Protein AF-A0A0C5WCB5-F1 (afdb_monomer_lite)

Secondary structure (DSSP, 8-state):
-------PPP--------HHHHHHHHHHHHHTT--HHHHHHHHHHHTTTTGGGTTS--HHHHHHHHHHHHHHHHHHHHHHHHHHHHHHHHHHHHHHHHHHHHHHHHHHHHHHHHHHHHHHHHHHHHHHHHHHHHHHHHHHHHHHHHHHHHHHHHHHHHHHHHHHHTT-

Structure (mmCIF, N/CA/C/O backbone):
data_AF-A0A0C5WCB5-F1
#
_entry.id   AF-A0A0C5WCB5-F1
#
loop_
_atom_site.group_PDB
_atom_site.id
_atom_site.type_symbol
_atom_site.label_atom_id
_atom_site.label_alt_id
_atom_site.label_comp_id
_atom_site.label_asym_id
_atom_site.label_entity_id
_atom_site.label_seq_id
_atom_site.pdbx_PDB_ins_code
_atom_site.Cartn_x
_atom_site.Cartn_y
_atom_site.Cartn_z
_atom_site.occupancy
_atom_site.B_iso_or_equiv
_atom_site.auth_seq_id
_atom_site.auth_comp_id
_atom_site.auth_asym_id
_atom_site.auth_atom_id
_atom_site.pdbx_PDB_model_num
ATOM 1 N N . MET A 1 1 ? 14.431 -27.375 -67.366 1.00 37.59 1 MET A N 1
ATOM 2 C CA . MET A 1 1 ? 15.109 -26.587 -66.319 1.00 37.59 1 MET A CA 1
ATOM 3 C C . MET A 1 1 ? 15.611 -25.325 -66.985 1.00 37.59 1 MET A C 1
ATOM 5 O O . MET A 1 1 ? 16.647 -25.361 -67.633 1.00 37.59 1 MET A O 1
ATOM 9 N N . GLU A 1 2 ? 14.807 -24.267 -66.950 1.00 39.62 2 GLU A N 1
ATOM 10 C CA . GLU A 1 2 ? 15.206 -22.964 -67.477 1.00 39.62 2 GLU A CA 1
ATOM 11 C C . GLU A 1 2 ? 16.216 -22.356 -66.504 1.00 39.62 2 GLU A C 1
ATOM 13 O O . GLU A 1 2 ? 15.912 -22.105 -65.342 1.00 39.62 2 GLU A O 1
ATOM 18 N N . THR A 1 3 ? 17.455 -22.197 -66.958 1.00 46.88 3 THR A N 1
ATOM 19 C CA . THR A 1 3 ? 18.462 -21.399 -66.265 1.00 46.88 3 THR A CA 1
ATOM 20 C C . THR A 1 3 ? 18.035 -19.940 -66.351 1.00 46.88 3 THR A C 1
ATOM 22 O O . THR A 1 3 ? 18.209 -19.310 -67.396 1.00 46.88 3 THR A O 1
ATOM 25 N N . GLU A 1 4 ? 17.466 -19.403 -65.273 1.00 47.81 4 GLU A N 1
ATOM 26 C CA . GLU A 1 4 ? 17.312 -17.960 -65.108 1.00 47.81 4 GLU A CA 1
ATOM 27 C C . GLU A 1 4 ? 18.704 -17.320 -65.167 1.00 47.81 4 GLU A C 1
ATOM 29 O O . GLU A 1 4 ? 19.491 -17.378 -64.223 1.00 47.81 4 GLU A O 1
ATOM 34 N N . VAL A 1 5 ? 19.041 -16.735 -66.316 1.00 52.59 5 VAL A N 1
ATOM 35 C CA . VAL A 1 5 ? 20.243 -15.917 -66.469 1.00 52.59 5 VAL A CA 1
ATOM 36 C C . VAL A 1 5 ? 19.987 -14.619 -65.715 1.00 52.59 5 VAL A C 1
ATOM 38 O O . VAL A 1 5 ? 19.387 -13.680 -66.245 1.00 52.59 5 VAL A O 1
ATOM 41 N N . THR A 1 6 ? 20.415 -14.564 -64.457 1.00 56.41 6 THR A N 1
ATOM 42 C CA . THR A 1 6 ? 20.410 -13.341 -63.656 1.00 56.41 6 THR A CA 1
ATOM 43 C C . THR A 1 6 ? 21.235 -12.292 -64.403 1.00 56.41 6 THR A C 1
ATOM 45 O O . THR A 1 6 ? 22.455 -12.395 -64.517 1.00 56.41 6 THR A O 1
ATOM 48 N N . LYS A 1 7 ? 20.573 -11.289 -64.993 1.00 57.09 7 LYS A N 1
ATOM 49 C CA . LYS A 1 7 ? 21.250 -10.189 -65.692 1.00 57.09 7 LYS A CA 1
ATOM 50 C C . LYS A 1 7 ? 22.002 -9.337 -64.672 1.00 57.09 7 LYS A C 1
ATOM 52 O O . LYS A 1 7 ? 21.428 -8.423 -64.081 1.00 57.09 7 LYS A O 1
ATOM 57 N N . PHE A 1 8 ? 23.290 -9.610 -64.495 1.00 60.28 8 PHE A N 1
ATOM 58 C CA . PHE A 1 8 ? 24.183 -8.727 -63.756 1.00 60.28 8 PHE A CA 1
ATOM 59 C C . PHE A 1 8 ? 24.304 -7.402 -64.515 1.00 60.28 8 PHE A C 1
ATOM 61 O O . PHE A 1 8 ? 24.751 -7.358 -65.662 1.00 60.28 8 PHE A O 1
ATOM 68 N N . ARG A 1 9 ? 23.854 -6.309 -63.893 1.00 64.12 9 ARG A N 1
ATOM 69 C CA . ARG A 1 9 ? 24.136 -4.955 -64.372 1.00 64.12 9 ARG A CA 1
ATOM 70 C C . ARG A 1 9 ? 25.407 -4.481 -63.688 1.00 64.12 9 ARG A C 1
ATOM 72 O O . ARG A 1 9 ? 25.497 -4.529 -62.465 1.00 64.12 9 ARG A O 1
ATOM 79 N N . ASN A 1 10 ? 26.364 -4.007 -64.474 1.00 70.62 10 ASN A N 1
ATOM 80 C CA . ASN A 1 10 ? 27.570 -3.399 -63.930 1.00 70.62 10 ASN A CA 1
ATOM 81 C C . ASN A 1 10 ? 27.189 -2.104 -63.197 1.00 70.62 10 ASN A C 1
ATOM 83 O O . ASN A 1 10 ? 26.578 -1.213 -63.790 1.00 70.62 10 ASN A O 1
ATOM 87 N N . LEU A 1 11 ? 27.541 -2.014 -61.914 1.00 69.44 11 LEU A N 1
ATOM 88 C CA . LEU A 1 11 ? 27.388 -0.821 -61.085 1.00 69.44 11 LEU A CA 1
ATOM 89 C C . LEU A 1 11 ? 28.783 -0.286 -60.751 1.00 69.44 11 LEU A C 1
ATOM 91 O O . LEU A 1 11 ? 29.583 -0.986 -60.133 1.00 69.44 11 LEU A O 1
ATOM 95 N N . THR A 1 12 ? 29.069 0.957 -61.131 1.00 73.56 12 THR A N 1
ATOM 96 C CA . THR A 1 12 ? 30.330 1.622 -60.779 1.00 73.56 12 THR A CA 1
ATOM 97 C C . THR A 1 12 ? 30.109 2.511 -59.561 1.00 73.56 12 THR A C 1
ATOM 99 O O . THR A 1 12 ? 29.357 3.480 -59.630 1.00 73.56 12 THR A O 1
ATOM 102 N N . LEU A 1 13 ? 30.780 2.197 -58.449 1.00 70.06 13 LEU A N 1
ATOM 103 C CA . LEU A 1 13 ? 30.800 3.018 -57.237 1.00 70.06 13 LEU A CA 1
ATOM 104 C C . LEU A 1 13 ? 32.186 3.649 -57.078 1.00 70.06 13 LEU A C 1
ATOM 106 O O . LEU A 1 13 ? 33.194 2.946 -57.024 1.00 70.06 13 LEU A O 1
ATOM 110 N N . SER A 1 14 ? 32.246 4.978 -57.003 1.00 76.31 14 SER A N 1
ATOM 111 C CA . SER A 1 14 ? 33.490 5.717 -56.769 1.00 76.31 14 SER A CA 1
ATOM 112 C C . SER A 1 14 ? 33.486 6.314 -55.368 1.00 76.31 14 SER A C 1
ATOM 114 O O . SER A 1 14 ? 32.717 7.225 -55.075 1.00 76.31 14 SER A O 1
ATOM 116 N N . LEU A 1 15 ? 34.365 5.801 -54.509 1.00 76.19 15 LEU A N 1
ATOM 117 C CA . LEU A 1 15 ? 34.564 6.282 -53.144 1.00 76.19 15 LEU A CA 1
ATOM 118 C C . LEU A 1 15 ? 35.880 7.063 -53.074 1.00 76.19 15 LEU A C 1
ATOM 120 O O . LEU A 1 15 ? 36.906 6.604 -53.582 1.00 76.19 15 LEU A O 1
ATOM 124 N N . LYS A 1 16 ? 35.860 8.238 -52.438 1.00 82.88 16 LYS A N 1
ATOM 125 C CA . LYS A 1 16 ? 37.081 8.962 -52.067 1.00 82.88 16 LY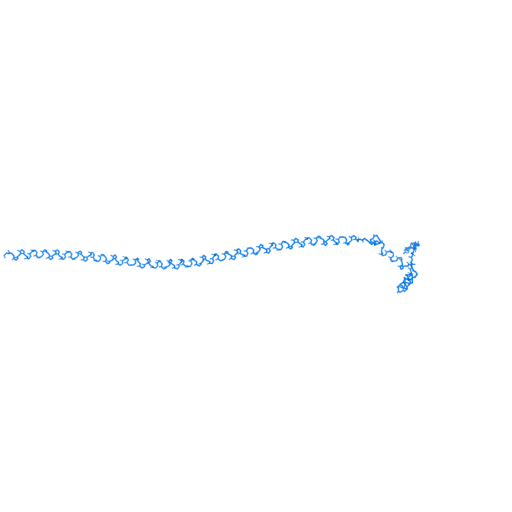S A CA 1
ATOM 126 C C . LYS A 1 16 ? 37.509 8.471 -50.689 1.00 82.88 16 LYS A C 1
ATOM 128 O O . LYS A 1 16 ? 36.759 8.628 -49.735 1.00 82.88 16 LYS A O 1
ATOM 133 N N . VAL A 1 17 ? 38.685 7.863 -50.617 1.00 81.31 17 VAL A N 1
ATOM 134 C CA . VAL A 1 17 ? 39.229 7.246 -49.401 1.00 81.31 17 VAL A CA 1
ATOM 135 C C . VAL A 1 17 ? 40.684 7.659 -49.261 1.00 81.31 17 VAL A C 1
ATOM 137 O O . VAL A 1 17 ? 41.394 7.764 -50.270 1.00 81.31 17 VAL A O 1
ATOM 140 N N . ALA A 1 18 ? 41.130 7.882 -48.029 1.00 88.94 18 ALA A N 1
ATOM 141 C CA . ALA A 1 18 ? 42.536 8.116 -47.751 1.00 88.94 18 ALA A CA 1
ATOM 142 C C . ALA A 1 18 ? 43.369 6.849 -48.059 1.00 88.94 18 ALA A C 1
ATOM 144 O O . ALA A 1 18 ? 42.840 5.729 -48.041 1.00 88.94 18 ALA A O 1
ATOM 145 N N . PRO A 1 19 ? 44.679 6.985 -48.343 1.00 86.31 19 PRO A N 1
ATOM 146 C CA . PRO A 1 19 ? 45.548 5.841 -48.627 1.00 86.31 19 PRO A CA 1
ATOM 147 C C . PRO A 1 19 ? 45.534 4.769 -47.525 1.00 86.31 19 PRO A C 1
ATOM 149 O O . PRO A 1 19 ? 45.475 3.579 -47.836 1.00 86.31 19 PRO A O 1
ATOM 152 N N . ASP A 1 20 ? 45.506 5.181 -46.258 1.00 87.00 20 ASP A N 1
ATOM 153 C CA . ASP A 1 20 ? 45.521 4.269 -45.108 1.00 87.00 20 ASP A CA 1
ATOM 154 C C . ASP A 1 20 ? 44.220 3.467 -44.984 1.00 87.00 20 ASP A C 1
ATOM 156 O O . ASP A 1 20 ? 44.237 2.248 -44.795 1.00 87.00 20 ASP A O 1
ATOM 160 N N . GLU A 1 21 ? 43.079 4.125 -45.188 1.00 84.62 21 GLU A N 1
ATOM 161 C CA . GLU A 1 21 ? 41.757 3.491 -45.189 1.00 84.62 21 GLU A CA 1
ATOM 162 C C . GLU A 1 21 ? 41.653 2.457 -46.314 1.00 84.62 21 GLU A C 1
ATOM 164 O O . GLU A 1 21 ? 41.147 1.351 -46.121 1.00 84.62 21 GLU A O 1
ATOM 169 N N . LYS A 1 22 ? 42.221 2.764 -47.487 1.00 85.50 22 LYS A N 1
ATOM 170 C CA . LYS A 1 22 ? 42.277 1.831 -48.617 1.00 85.50 22 LYS A CA 1
ATOM 171 C C . LYS A 1 22 ? 43.084 0.572 -48.289 1.00 85.50 22 LYS A C 1
ATOM 173 O O . LYS A 1 22 ? 42.704 -0.519 -48.721 1.00 85.50 22 LYS A O 1
ATOM 178 N N . ILE A 1 23 ? 44.176 0.698 -47.532 1.00 88.38 23 ILE A N 1
ATOM 179 C CA . ILE A 1 23 ? 44.974 -0.448 -47.071 1.00 88.38 23 ILE A CA 1
ATOM 180 C C . ILE A 1 23 ? 44.165 -1.288 -46.075 1.00 88.38 23 ILE A C 1
ATOM 182 O O . ILE A 1 23 ? 44.140 -2.514 -46.195 1.00 88.38 23 ILE A O 1
ATOM 186 N N . MET A 1 24 ? 43.461 -0.656 -45.133 1.00 87.94 24 MET A N 1
ATOM 187 C CA . MET A 1 24 ? 42.614 -1.368 -44.168 1.00 87.94 24 MET A CA 1
ATOM 188 C C . MET A 1 24 ? 41.474 -2.138 -44.842 1.00 87.94 24 MET A C 1
ATOM 190 O O . MET A 1 24 ? 41.256 -3.308 -44.529 1.00 87.94 24 MET A O 1
ATOM 194 N N . LEU A 1 25 ? 40.778 -1.515 -45.795 1.00 85.62 25 LEU A N 1
ATOM 195 C CA . LEU A 1 25 ? 39.683 -2.153 -46.530 1.00 85.62 25 LEU A CA 1
ATOM 196 C C . LEU A 1 25 ? 40.164 -3.345 -47.365 1.00 85.62 25 LEU A C 1
ATOM 198 O O . LEU A 1 25 ? 39.484 -4.368 -47.412 1.00 85.62 25 LEU A O 1
ATOM 202 N N . ARG A 1 26 ? 41.357 -3.256 -47.972 1.00 86.19 26 ARG A N 1
ATOM 203 C CA . ARG A 1 26 ? 41.981 -4.393 -48.669 1.00 86.19 26 ARG A CA 1
ATOM 204 C C . ARG A 1 26 ? 42.289 -5.548 -47.723 1.00 86.19 26 ARG A C 1
ATOM 206 O O . ARG A 1 26 ? 41.897 -6.671 -48.012 1.00 86.19 26 ARG A O 1
ATOM 213 N N . ARG A 1 27 ? 42.899 -5.266 -46.568 1.00 90.31 27 ARG A N 1
ATOM 214 C CA . ARG A 1 27 ? 43.179 -6.290 -45.547 1.00 90.31 27 ARG A CA 1
ATOM 215 C C . ARG A 1 27 ? 41.903 -6.952 -45.025 1.00 90.31 27 ARG A C 1
ATOM 217 O O . ARG A 1 27 ? 41.894 -8.150 -44.769 1.00 90.31 27 ARG A O 1
ATOM 224 N N . MET A 1 28 ? 40.818 -6.190 -44.871 1.00 88.31 28 MET A N 1
ATOM 225 C CA . MET A 1 28 ? 39.514 -6.750 -44.505 1.00 88.31 28 MET A CA 1
ATOM 226 C C . MET A 1 28 ? 38.942 -7.645 -45.607 1.00 88.31 28 MET A C 1
ATOM 228 O O . MET A 1 28 ? 38.469 -8.734 -45.301 1.00 88.31 28 MET A O 1
ATOM 232 N N . ALA A 1 29 ? 39.018 -7.227 -46.872 1.00 89.62 29 ALA A N 1
ATOM 233 C CA . ALA A 1 29 ? 38.550 -8.030 -48.001 1.00 89.62 29 ALA A CA 1
ATOM 234 C C . ALA A 1 29 ? 39.315 -9.362 -48.102 1.00 89.62 29 ALA A C 1
ATOM 236 O O . ALA A 1 29 ? 38.700 -10.422 -48.194 1.00 89.62 29 ALA A O 1
ATOM 237 N N . GLU A 1 30 ? 40.643 -9.310 -47.963 1.00 91.06 30 GLU A N 1
ATOM 238 C CA . GLU A 1 30 ? 41.517 -10.489 -47.925 1.00 91.06 30 GLU A CA 1
ATOM 239 C C . GLU A 1 30 ? 41.178 -11.416 -46.749 1.00 91.06 30 GLU A C 1
ATOM 241 O O . GLU A 1 30 ? 41.062 -12.625 -46.934 1.00 91.06 30 GLU A O 1
ATOM 246 N N . LYS A 1 31 ? 40.937 -10.864 -45.550 1.00 93.12 31 LYS A N 1
ATOM 247 C CA . LYS A 1 31 ? 40.558 -11.643 -44.359 1.00 93.12 31 LYS A CA 1
ATOM 248 C C . LYS A 1 31 ? 39.265 -12.441 -44.558 1.00 93.12 31 LYS A C 1
ATOM 250 O O . LYS A 1 31 ? 39.161 -13.556 -44.056 1.00 93.12 31 LYS A O 1
ATOM 255 N N . TYR A 1 32 ? 38.282 -11.864 -45.246 1.00 87.94 32 TYR A N 1
ATOM 256 C CA . TYR A 1 32 ? 36.990 -12.507 -45.504 1.00 87.94 32 TYR A CA 1
ATOM 257 C C . TYR A 1 32 ? 36.933 -13.241 -46.852 1.00 87.94 32 TYR A C 1
ATOM 259 O O . TYR A 1 32 ? 35.880 -13.766 -47.201 1.00 87.94 32 TYR A O 1
ATOM 267 N N . ASN A 1 33 ? 38.052 -13.311 -47.584 1.00 90.44 33 ASN A N 1
ATOM 268 C CA . ASN A 1 33 ? 38.172 -13.961 -48.891 1.00 90.44 33 ASN A CA 1
ATOM 269 C C . ASN A 1 33 ? 37.131 -13.478 -49.924 1.00 90.44 33 ASN A C 1
ATOM 271 O O . ASN A 1 33 ? 36.579 -14.267 -50.689 1.00 90.44 33 ASN A O 1
ATOM 275 N N . VAL A 1 34 ? 36.846 -12.174 -49.920 1.00 88.69 34 VAL A N 1
ATOM 276 C CA . VAL A 1 34 ? 35.925 -11.508 -50.856 1.00 88.69 34 VAL A CA 1
ATOM 277 C C . VAL A 1 34 ? 36.672 -10.458 -51.667 1.00 88.69 34 VAL A C 1
ATOM 279 O O . VAL A 1 34 ? 37.687 -9.917 -51.221 1.00 88.69 34 VAL A O 1
ATOM 282 N N . SER A 1 35 ? 36.172 -10.120 -52.856 1.00 86.88 35 SER A N 1
ATOM 283 C CA . SER A 1 35 ? 36.745 -9.000 -53.603 1.00 86.88 35 SER A CA 1
ATOM 284 C C . SER A 1 35 ? 36.469 -7.677 -52.885 1.00 86.88 35 SER A C 1
ATOM 286 O O . SER A 1 35 ? 35.444 -7.489 -52.224 1.00 86.88 35 SER A O 1
ATOM 288 N N . LEU A 1 36 ? 37.369 -6.706 -53.050 1.00 83.69 36 LEU A N 1
ATOM 289 C CA . LEU A 1 36 ? 37.183 -5.372 -52.476 1.00 83.69 36 LEU A CA 1
ATOM 290 C C . LEU A 1 36 ? 35.865 -4.728 -52.945 1.00 83.69 36 LEU A C 1
ATOM 292 O O . LEU A 1 36 ? 35.193 -4.065 -52.162 1.00 83.69 36 LEU A O 1
ATOM 296 N N . SER A 1 37 ? 35.479 -4.943 -54.204 1.00 81.62 37 SER A N 1
ATOM 297 C CA . SER A 1 37 ? 34.216 -4.460 -54.767 1.00 81.62 37 SER A CA 1
ATOM 298 C C . SER A 1 37 ? 32.992 -5.098 -54.112 1.00 81.62 37 SER A C 1
ATOM 300 O O . SER A 1 37 ? 32.032 -4.386 -53.829 1.00 81.62 37 SER A O 1
ATOM 302 N N . GLU A 1 38 ? 33.026 -6.401 -53.826 1.00 81.56 38 GLU A N 1
ATOM 303 C CA . GLU A 1 38 ? 31.932 -7.098 -53.136 1.00 81.56 38 GLU A CA 1
ATOM 304 C C . GLU A 1 38 ? 31.815 -6.646 -51.684 1.00 81.56 38 GLU A C 1
ATOM 306 O O . GLU A 1 38 ? 30.707 -6.404 -51.208 1.00 81.56 38 GLU A O 1
ATOM 311 N N . LEU A 1 39 ? 32.948 -6.457 -50.999 1.00 84.69 39 LEU A N 1
ATOM 312 C CA . LEU A 1 39 ? 32.966 -5.924 -49.639 1.00 84.69 39 LEU A CA 1
ATOM 313 C C . LEU A 1 39 ? 32.363 -4.513 -49.588 1.00 84.69 39 LEU A C 1
ATOM 315 O O . LEU A 1 39 ? 31.524 -4.227 -48.737 1.00 84.69 39 LEU A O 1
ATOM 319 N N . MET A 1 40 ? 32.762 -3.634 -50.513 1.00 84.62 40 MET A N 1
ATOM 320 C CA . MET A 1 40 ? 32.239 -2.264 -50.582 1.00 84.62 40 MET A CA 1
ATOM 321 C C . MET A 1 40 ? 30.755 -2.237 -50.930 1.00 84.62 40 MET A C 1
ATOM 323 O O . MET A 1 40 ? 29.990 -1.508 -50.303 1.00 84.62 40 MET A O 1
ATOM 327 N N . TYR A 1 41 ? 30.336 -3.054 -51.894 1.00 84.38 41 TYR A N 1
ATOM 328 C CA . TYR A 1 41 ? 28.932 -3.185 -52.255 1.00 84.38 41 TYR A CA 1
ATOM 329 C C . TYR A 1 41 ? 28.093 -3.684 -51.073 1.00 84.38 41 TYR A C 1
ATOM 331 O O . TYR A 1 41 ? 27.047 -3.110 -50.786 1.00 84.38 41 TYR A O 1
ATOM 339 N N . ASN A 1 42 ? 28.569 -4.696 -50.342 1.00 84.38 42 ASN A N 1
ATOM 340 C CA . ASN A 1 42 ? 27.876 -5.233 -49.174 1.00 84.38 42 ASN A CA 1
ATOM 341 C C . ASN A 1 42 ? 27.695 -4.166 -48.086 1.00 84.38 42 ASN A C 1
ATOM 343 O O . ASN A 1 42 ? 26.584 -3.986 -47.598 1.00 84.38 42 ASN A O 1
ATOM 347 N N . LEU A 1 43 ? 28.744 -3.403 -47.767 1.00 83.88 43 LEU A N 1
ATOM 348 C CA . LEU A 1 43 ? 28.660 -2.326 -46.779 1.00 83.88 43 LEU A CA 1
ATOM 349 C C . LEU A 1 43 ? 27.665 -1.238 -47.204 1.00 83.88 43 LEU A C 1
ATOM 351 O O . LEU A 1 43 ? 26.801 -0.858 -46.419 1.00 83.88 43 LEU A O 1
ATOM 355 N N . VAL A 1 44 ? 27.732 -0.780 -48.456 1.00 84.06 44 VAL A N 1
ATOM 356 C CA . VAL A 1 44 ? 26.804 0.242 -48.967 1.00 84.06 44 VAL A CA 1
ATOM 357 C C . VAL A 1 44 ? 25.358 -0.260 -48.967 1.00 84.06 44 VAL A C 1
ATOM 359 O O . VAL A 1 44 ? 24.441 0.490 -48.640 1.00 84.06 44 VAL A O 1
ATOM 362 N N . MET A 1 45 ? 25.130 -1.532 -49.292 1.00 82.75 45 MET A N 1
ATOM 363 C CA . MET A 1 45 ? 23.782 -2.098 -49.331 1.00 82.75 45 MET A CA 1
ATOM 364 C C . MET A 1 45 ? 23.219 -2.390 -47.939 1.00 82.75 45 MET A C 1
ATOM 366 O O . MET A 1 45 ? 22.055 -2.086 -47.69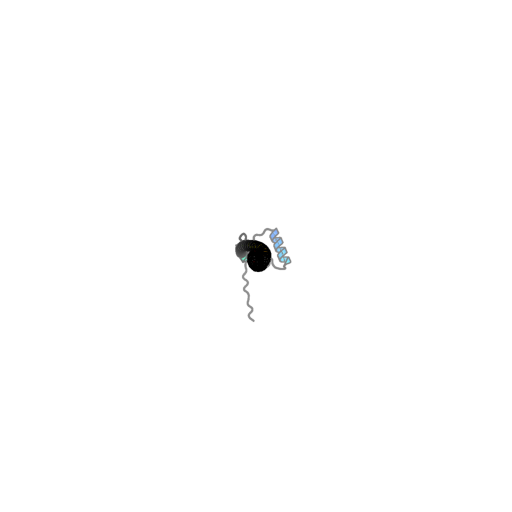2 1.00 82.75 45 MET A O 1
ATOM 370 N N . CYS A 1 46 ? 24.025 -2.920 -47.015 1.00 82.44 46 CYS A N 1
ATOM 371 C CA . CYS A 1 46 ? 23.596 -3.224 -45.646 1.00 82.44 46 CYS A CA 1
ATOM 372 C C . CYS A 1 46 ? 23.163 -1.976 -44.867 1.00 82.44 46 CYS A C 1
ATOM 374 O O . CYS A 1 46 ? 22.289 -2.061 -44.007 1.00 82.44 46 CYS A O 1
ATOM 376 N N . PHE A 1 47 ? 23.745 -0.818 -45.183 1.00 79.69 47 PHE A N 1
ATOM 377 C CA . PHE A 1 47 ? 23.457 0.447 -44.508 1.00 79.69 47 PHE A CA 1
ATOM 378 C C . PHE A 1 47 ? 22.627 1.424 -45.350 1.00 79.69 47 PHE A C 1
ATOM 380 O O . PHE A 1 47 ? 22.432 2.565 -44.934 1.00 79.69 47 PHE A O 1
ATOM 387 N N . LYS A 1 48 ? 22.087 0.985 -46.496 1.00 80.38 48 LYS A N 1
ATOM 388 C CA . LYS A 1 48 ? 21.359 1.836 -47.451 1.00 80.38 48 LYS A CA 1
ATOM 389 C C . LYS A 1 48 ? 20.267 2.684 -46.791 1.00 80.38 48 LYS A C 1
ATOM 391 O O . LYS A 1 48 ? 20.205 3.888 -47.021 1.00 80.38 48 LYS A O 1
ATOM 396 N N . ASP A 1 49 ? 19.453 2.061 -45.945 1.00 76.38 49 ASP A N 1
ATOM 397 C CA . ASP A 1 49 ? 18.318 2.715 -45.281 1.00 76.38 49 ASP A CA 1
ATOM 398 C C . ASP A 1 49 ? 18.737 3.476 -44.011 1.00 76.38 49 ASP A C 1
ATOM 400 O O . ASP A 1 49 ? 17.945 4.205 -43.422 1.00 76.38 49 ASP A O 1
ATOM 404 N N . GLN A 1 50 ? 19.987 3.308 -43.566 1.00 74.56 50 GLN A N 1
ATOM 405 C CA . GLN A 1 50 ? 20.534 3.969 -42.381 1.00 74.56 50 GLN A CA 1
ATOM 406 C C . GLN A 1 50 ? 21.259 5.274 -42.720 1.00 74.56 50 GLN A C 1
ATOM 408 O O . GLN A 1 50 ? 21.389 6.127 -41.844 1.00 74.56 50 GLN A O 1
ATOM 413 N N . TYR A 1 51 ? 21.681 5.476 -43.976 1.00 71.94 51 TYR A N 1
ATOM 414 C CA . TYR A 1 51 ? 22.346 6.713 -44.403 1.00 71.94 51 TYR A CA 1
ATOM 415 C C . TYR A 1 51 ? 21.489 7.966 -44.179 1.00 71.94 51 TYR A C 1
ATOM 417 O O . TYR A 1 51 ? 22.029 9.017 -43.843 1.00 71.94 51 TYR A O 1
ATOM 425 N N . GLU A 1 52 ? 20.163 7.854 -44.303 1.00 72.50 52 GLU A N 1
ATOM 426 C CA . GLU A 1 52 ? 19.223 8.958 -44.053 1.00 72.50 52 GLU A CA 1
ATOM 427 C C . GLU A 1 52 ? 19.187 9.390 -42.574 1.00 72.50 52 GLU A C 1
ATOM 429 O O . GLU A 1 52 ? 18.856 10.536 -42.256 1.00 72.50 52 GLU A O 1
ATOM 434 N N . TYR A 1 53 ? 19.584 8.492 -41.668 1.00 69.62 53 TYR A N 1
ATOM 435 C CA . TYR A 1 53 ? 19.570 8.708 -40.223 1.00 69.62 53 TYR A CA 1
ATOM 436 C C . TYR A 1 53 ? 20.961 8.969 -39.636 1.00 69.62 53 TYR A C 1
ATOM 438 O O . TYR A 1 53 ? 21.102 9.084 -38.422 1.00 69.62 53 TYR A O 1
ATOM 446 N N . ILE A 1 54 ? 22.006 9.118 -40.457 1.00 72.88 54 ILE A N 1
ATOM 447 C CA . ILE A 1 54 ? 23.324 9.513 -39.948 1.00 72.88 54 ILE A CA 1
ATOM 448 C C . ILE A 1 54 ? 23.220 10.925 -39.356 1.00 72.88 54 ILE A C 1
ATOM 450 O O . ILE A 1 54 ? 22.961 11.899 -40.061 1.00 72.88 54 ILE A O 1
ATOM 454 N N . GLY A 1 55 ? 23.402 11.027 -38.037 1.00 67.94 55 GLY A N 1
ATOM 455 C CA . GLY A 1 55 ? 23.255 12.276 -37.283 1.00 67.94 55 GLY A CA 1
ATOM 456 C C . GLY A 1 55 ? 21.810 12.652 -36.925 1.00 67.94 55 GLY A C 1
ATOM 457 O O . GLY A 1 55 ? 21.591 13.744 -36.405 1.00 67.94 55 GLY A O 1
ATOM 458 N N . ARG A 1 56 ? 20.827 11.775 -37.177 1.00 75.38 56 ARG A N 1
ATOM 459 C CA . ARG A 1 56 ? 19.425 11.933 -36.754 1.00 75.38 56 ARG A CA 1
ATOM 460 C C . ARG A 1 56 ? 18.992 10.733 -35.917 1.00 75.38 56 ARG A C 1
ATOM 462 O O . ARG A 1 56 ? 19.520 9.639 -36.061 1.00 75.38 56 ARG A O 1
ATOM 469 N N . ILE A 1 57 ? 18.012 10.942 -35.045 1.00 73.12 57 ILE A N 1
ATOM 470 C CA . ILE A 1 57 ? 17.420 9.857 -34.258 1.00 73.12 57 ILE A CA 1
ATOM 471 C C . ILE A 1 57 ? 16.629 8.958 -35.209 1.00 73.12 57 ILE A C 1
ATOM 473 O O . ILE A 1 57 ? 15.876 9.445 -36.057 1.00 73.12 57 ILE A O 1
ATOM 477 N N . THR A 1 58 ? 16.805 7.644 -35.092 1.00 80.19 58 THR A N 1
ATOM 478 C CA . THR A 1 58 ? 16.039 6.701 -35.907 1.00 80.19 58 THR A CA 1
ATOM 479 C C . THR A 1 58 ? 14.571 6.677 -35.454 1.00 80.19 58 THR A C 1
ATOM 481 O O . THR A 1 58 ? 14.283 6.799 -34.262 1.00 80.19 58 THR A O 1
ATOM 484 N N . PRO A 1 59 ? 13.601 6.413 -36.349 1.00 80.69 59 PRO A N 1
ATOM 485 C CA . PRO A 1 59 ? 12.185 6.348 -35.973 1.00 80.69 59 PRO A CA 1
ATOM 486 C C . PRO A 1 59 ? 11.879 5.305 -34.885 1.00 80.69 59 PRO A C 1
ATOM 488 O O . PRO A 1 59 ? 10.864 5.387 -34.195 1.00 80.69 59 PRO A O 1
ATOM 491 N N . LYS A 1 60 ? 12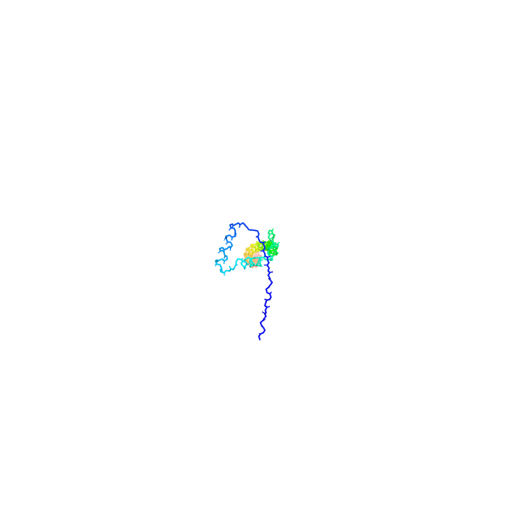.738 4.288 -34.733 1.00 83.31 60 LYS A N 1
ATOM 492 C CA . LYS A 1 60 ? 12.631 3.292 -33.659 1.00 83.31 60 LYS A CA 1
ATOM 493 C C . LYS A 1 60 ? 13.022 3.880 -32.305 1.00 83.31 60 LYS A C 1
ATOM 495 O O . LYS A 1 60 ? 12.324 3.636 -31.326 1.00 83.31 60 LYS A O 1
ATOM 500 N N . GLU A 1 61 ? 14.105 4.646 -32.255 1.00 83.50 61 GLU A N 1
ATOM 501 C CA . GLU A 1 61 ? 14.570 5.317 -31.038 1.00 83.50 61 GLU A CA 1
ATOM 502 C C . GLU A 1 61 ? 13.579 6.386 -30.574 1.00 83.50 61 GLU A C 1
ATOM 504 O O . GLU A 1 61 ? 13.303 6.477 -29.381 1.00 83.50 61 GLU A O 1
ATOM 509 N N . GLU A 1 62 ? 12.968 7.128 -31.500 1.00 85.56 62 GLU A N 1
ATOM 510 C CA . GLU A 1 62 ? 11.930 8.111 -31.170 1.00 85.56 62 GLU A CA 1
ATOM 511 C C . GLU A 1 62 ? 10.694 7.445 -30.544 1.00 85.56 62 GLU A C 1
ATOM 513 O O . GLU A 1 62 ? 10.235 7.853 -29.476 1.00 85.56 62 GLU A O 1
ATOM 518 N N . LYS A 1 63 ? 10.216 6.342 -31.138 1.00 89.44 63 LYS A N 1
ATOM 519 C CA . LYS A 1 63 ? 9.119 5.539 -30.569 1.00 89.44 63 LYS A CA 1
ATOM 520 C C . LYS A 1 63 ? 9.470 4.964 -29.199 1.00 89.44 63 LYS A C 1
ATOM 522 O O . LYS A 1 63 ? 8.623 4.927 -28.311 1.00 89.44 63 LYS A O 1
ATOM 527 N N . LEU A 1 64 ? 10.708 4.505 -29.013 1.00 92.31 64 LEU A N 1
ATOM 528 C CA . LEU A 1 64 ? 11.179 4.005 -27.722 1.00 92.31 64 LEU A CA 1
ATOM 529 C C . LEU A 1 64 ? 11.209 5.116 -26.668 1.00 92.31 64 LEU A C 1
ATOM 531 O O . LEU A 1 64 ? 10.747 4.894 -25.551 1.00 92.31 64 LEU A O 1
ATOM 535 N N . ALA A 1 65 ? 11.685 6.311 -27.021 1.00 89.88 65 ALA A N 1
ATOM 536 C CA . ALA A 1 65 ? 11.701 7.464 -26.127 1.00 89.88 65 ALA A CA 1
ATOM 537 C C . ALA A 1 65 ? 10.281 7.914 -25.745 1.00 89.88 65 ALA A C 1
ATOM 539 O O . ALA A 1 65 ? 10.013 8.213 -24.578 1.00 89.88 65 ALA A O 1
ATOM 540 N N . GLU A 1 66 ? 9.347 7.916 -26.698 1.00 92.62 66 GLU A N 1
ATOM 541 C CA . GLU A 1 66 ? 7.948 8.242 -26.427 1.00 92.62 66 GLU A CA 1
ATOM 542 C C . GLU A 1 66 ? 7.288 7.205 -25.508 1.00 92.62 66 GLU A C 1
ATOM 544 O O . GLU A 1 66 ? 6.672 7.578 -24.504 1.00 92.62 66 GLU A O 1
ATOM 549 N N . ASN A 1 67 ? 7.474 5.914 -25.793 1.00 94.19 67 ASN A N 1
ATOM 550 C CA . ASN A 1 67 ? 6.979 4.828 -24.949 1.00 94.19 67 ASN A CA 1
ATOM 551 C C . ASN A 1 67 ? 7.548 4.921 -23.532 1.00 94.19 67 ASN A C 1
ATOM 553 O O . ASN A 1 67 ? 6.795 4.827 -22.565 1.00 94.19 67 ASN A O 1
ATOM 557 N N . LEU A 1 68 ? 8.850 5.185 -23.398 1.00 95.12 68 LEU A N 1
ATOM 558 C CA . LEU A 1 68 ? 9.493 5.378 -22.102 1.00 95.12 68 LEU A CA 1
ATOM 559 C C . LEU A 1 68 ? 8.864 6.550 -21.338 1.00 95.12 68 LEU A C 1
ATOM 561 O O . LEU A 1 68 ? 8.554 6.425 -20.154 1.00 95.12 68 LEU A O 1
ATOM 565 N N . ARG A 1 69 ? 8.599 7.673 -22.015 1.00 94.25 69 ARG A N 1
ATOM 566 C CA . ARG A 1 69 ? 7.938 8.836 -21.409 1.00 94.25 69 ARG A CA 1
ATOM 567 C C . ARG A 1 69 ? 6.524 8.508 -20.926 1.00 94.25 69 ARG A C 1
ATOM 569 O O . ARG A 1 69 ? 6.111 8.985 -19.868 1.00 94.25 69 ARG A O 1
ATOM 576 N N . LEU A 1 70 ? 5.763 7.741 -21.704 1.00 95.75 70 LEU A N 1
ATOM 577 C CA . LEU A 1 70 ? 4.417 7.309 -21.323 1.00 95.75 70 LEU A CA 1
ATOM 578 C C . LEU A 1 70 ? 4.459 6.367 -20.118 1.00 95.75 70 LEU A C 1
ATOM 580 O O . LEU A 1 70 ? 3.648 6.516 -19.205 1.00 95.75 70 LEU A O 1
ATOM 584 N N . GLU A 1 71 ? 5.421 5.450 -20.086 1.00 95.25 71 GLU A N 1
ATOM 585 C CA . GLU A 1 71 ? 5.558 4.482 -19.003 1.00 95.25 71 GLU A CA 1
ATOM 586 C C . GLU A 1 71 ? 5.984 5.142 -17.688 1.00 95.25 71 GLU A C 1
ATOM 588 O O . GLU A 1 71 ? 5.395 4.856 -16.648 1.00 95.25 71 GLU A O 1
ATOM 593 N N . ILE A 1 72 ? 6.906 6.110 -17.735 1.00 96.69 72 ILE A N 1
ATOM 594 C CA . ILE A 1 72 ? 7.275 6.931 -16.569 1.00 96.69 72 ILE A CA 1
ATOM 595 C C . ILE A 1 72 ? 6.040 7.647 -16.010 1.00 96.69 72 ILE A C 1
ATOM 597 O O . ILE A 1 72 ? 5.741 7.523 -14.826 1.00 96.69 72 ILE A O 1
ATOM 601 N N . LYS A 1 73 ? 5.247 8.306 -16.868 1.00 96.12 73 LYS A N 1
ATOM 602 C CA . LYS A 1 73 ? 4.020 8.997 -16.435 1.00 96.12 73 LYS A CA 1
ATOM 603 C C . LYS A 1 73 ? 3.004 8.059 -15.785 1.00 96.12 73 LYS A C 1
ATOM 605 O O . LYS A 1 73 ? 2.315 8.463 -14.850 1.00 96.12 73 LYS A O 1
ATOM 610 N N . LYS A 1 74 ? 2.851 6.833 -16.298 1.00 96.62 74 LYS A N 1
ATOM 611 C CA . LYS A 1 74 ? 1.976 5.829 -15.672 1.00 96.62 74 LYS A CA 1
ATOM 612 C C . LYS A 1 74 ? 2.517 5.418 -14.309 1.00 96.62 74 LYS A C 1
ATOM 614 O O . LYS A 1 74 ? 1.745 5.350 -13.360 1.00 96.62 74 LYS A O 1
ATOM 619 N N . ASN A 1 75 ? 3.822 5.180 -14.212 1.00 95.88 75 ASN A N 1
ATOM 620 C CA . ASN A 1 75 ? 4.472 4.776 -12.973 1.00 95.88 75 ASN A CA 1
ATOM 621 C C . ASN A 1 75 ? 4.328 5.857 -11.889 1.00 95.88 75 ASN A C 1
ATOM 623 O O . ASN A 1 75 ? 3.924 5.554 -10.772 1.00 95.88 75 ASN A O 1
ATOM 627 N N . ASP A 1 76 ? 4.521 7.129 -12.241 1.00 95.81 76 ASP A N 1
ATOM 628 C CA . ASP A 1 76 ? 4.335 8.248 -11.310 1.00 95.81 76 ASP A CA 1
ATOM 629 C C . ASP A 1 76 ? 2.888 8.348 -10.809 1.00 95.81 76 ASP A C 1
ATOM 631 O O . ASP A 1 76 ? 2.651 8.502 -9.612 1.00 95.81 76 ASP A O 1
ATOM 635 N N . LYS A 1 77 ? 1.898 8.179 -11.697 1.00 96.06 77 LYS A N 1
ATOM 636 C CA . LYS A 1 77 ? 0.485 8.124 -11.287 1.00 96.06 77 LYS A CA 1
ATOM 637 C C . LYS A 1 77 ? 0.217 6.962 -10.334 1.00 96.06 77 LYS A C 1
ATOM 639 O O . LYS A 1 77 ? -0.479 7.141 -9.339 1.00 96.06 77 LYS A O 1
ATOM 644 N N . LEU A 1 78 ? 0.751 5.780 -10.635 1.00 96.44 78 LEU A N 1
ATOM 645 C CA . LEU A 1 78 ? 0.573 4.596 -9.798 1.00 96.44 78 LEU A CA 1
ATOM 646 C C . LEU A 1 78 ? 1.204 4.777 -8.415 1.00 96.44 78 LEU A C 1
ATOM 648 O O . LEU A 1 78 ? 0.569 4.412 -7.432 1.00 96.44 78 LEU A O 1
ATOM 652 N N . LYS A 1 79 ? 2.384 5.402 -8.319 1.00 96.75 79 LYS A N 1
ATOM 653 C CA . LYS A 1 79 ? 3.007 5.748 -7.031 1.00 96.75 79 LYS A CA 1
ATOM 654 C C . LYS A 1 79 ? 2.118 6.661 -6.195 1.00 96.75 79 LYS A C 1
ATOM 656 O O . LYS A 1 79 ? 1.851 6.350 -5.043 1.00 96.75 79 LYS A O 1
ATOM 661 N N . VAL A 1 80 ? 1.577 7.721 -6.795 1.00 96.00 80 VAL A N 1
ATOM 662 C CA . VAL A 1 80 ? 0.651 8.630 -6.100 1.00 96.00 80 VAL A CA 1
ATOM 663 C C . VAL A 1 80 ? -0.619 7.899 -5.650 1.00 96.00 80 VAL A C 1
ATOM 665 O O . VAL A 1 80 ? -1.120 8.129 -4.551 1.00 96.00 80 VAL A O 1
ATOM 668 N N . HIS A 1 81 ? -1.165 6.999 -6.472 1.00 95.62 81 HIS A N 1
ATOM 669 C CA . HIS A 1 81 ? -2.317 6.186 -6.072 1.00 95.62 81 HIS A CA 1
ATOM 670 C C . HIS A 1 81 ? -1.995 5.237 -4.915 1.00 95.62 81 HIS A C 1
ATOM 672 O O . HIS A 1 81 ? -2.840 5.068 -4.037 1.00 95.62 81 HIS A O 1
ATOM 678 N N . LEU A 1 82 ? -0.797 4.654 -4.905 1.00 95.94 82 LEU A N 1
ATOM 679 C CA . LEU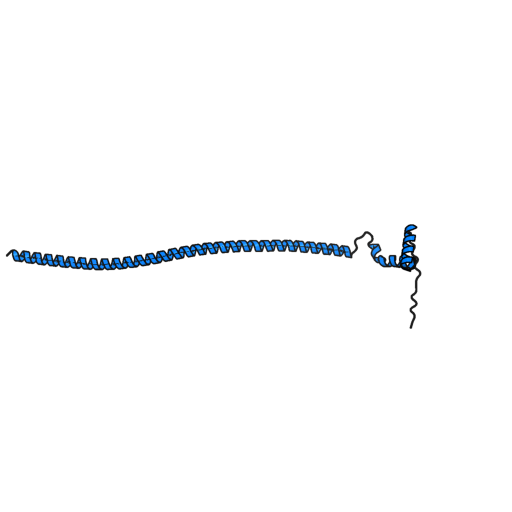 A 1 82 ? -0.324 3.782 -3.838 1.00 95.94 82 LEU A CA 1
ATOM 680 C C . LEU A 1 82 ? -0.169 4.554 -2.521 1.00 95.94 82 LEU A C 1
ATOM 682 O O . LEU A 1 82 ? -0.764 4.165 -1.524 1.00 95.94 82 LEU A O 1
ATOM 686 N N . GLU A 1 83 ? 0.509 5.704 -2.542 1.00 95.19 83 GLU A N 1
ATOM 687 C CA . GLU A 1 83 ? 0.666 6.574 -1.366 1.00 95.19 83 GLU A CA 1
ATOM 688 C C . GLU A 1 83 ? -0.689 7.023 -0.795 1.00 95.19 83 GLU A C 1
ATOM 690 O O . GLU A 1 83 ? -0.916 6.981 0.416 1.00 95.19 83 GLU A O 1
ATOM 695 N N . ASN A 1 84 ? -1.634 7.394 -1.665 1.00 96.06 84 ASN A N 1
ATOM 696 C CA . ASN A 1 84 ? -2.992 7.746 -1.248 1.00 96.06 84 ASN A CA 1
ATOM 697 C C . ASN A 1 84 ? -3.747 6.554 -0.641 1.00 96.06 84 ASN A C 1
ATOM 699 O O . ASN A 1 84 ? -4.520 6.732 0.302 1.00 96.06 84 ASN A O 1
ATOM 703 N N . ALA A 1 85 ? -3.564 5.348 -1.184 1.00 95.38 85 ALA A N 1
ATOM 704 C CA . ALA A 1 85 ? -4.174 4.141 -0.640 1.00 95.38 85 ALA A CA 1
ATOM 705 C C . ALA A 1 85 ? -3.613 3.826 0.752 1.00 95.38 85 ALA A C 1
ATOM 707 O O . ALA A 1 85 ? -4.398 3.633 1.680 1.00 95.38 85 ALA A O 1
ATOM 708 N N . ASP A 1 86 ? -2.292 3.877 0.921 1.00 96.06 86 ASP A N 1
ATOM 709 C CA . ASP A 1 86 ? -1.623 3.659 2.206 1.00 96.06 86 ASP A CA 1
ATOM 710 C C . ASP A 1 86 ? -2.078 4.677 3.257 1.00 96.06 86 ASP A C 1
ATOM 712 O O . ASP A 1 86 ? -2.393 4.310 4.392 1.00 96.06 86 ASP A O 1
ATOM 716 N N . TYR A 1 87 ? -2.204 5.950 2.872 1.00 96.31 87 TYR A N 1
ATOM 717 C CA . TYR A 1 87 ? -2.728 6.984 3.760 1.00 96.31 87 TYR A CA 1
ATOM 718 C C . TYR A 1 87 ? -4.165 6.684 4.206 1.00 96.31 87 TYR A C 1
ATOM 720 O O . TYR A 1 87 ? -4.478 6.773 5.394 1.00 96.31 87 TYR A O 1
ATOM 728 N N . ARG A 1 88 ? -5.041 6.265 3.283 1.00 95.44 88 ARG A N 1
ATOM 729 C CA . ARG A 1 88 ? -6.417 5.873 3.627 1.00 95.44 88 ARG A CA 1
ATOM 730 C C . ARG A 1 88 ? -6.452 4.680 4.576 1.00 95.44 88 ARG A C 1
ATOM 732 O O . ARG A 1 88 ? -7.229 4.701 5.525 1.00 95.44 88 ARG A O 1
ATOM 739 N N . VAL A 1 89 ? -5.617 3.666 4.344 1.00 97.06 89 VAL A N 1
ATOM 740 C CA . VAL A 1 89 ? -5.521 2.509 5.245 1.00 97.06 89 VAL A CA 1
ATOM 741 C C . VAL A 1 89 ? -5.085 2.950 6.637 1.00 97.06 89 VAL A C 1
ATOM 743 O O . VAL A 1 89 ? -5.718 2.562 7.616 1.00 97.06 89 VAL A O 1
ATOM 746 N N . LYS A 1 90 ? -4.058 3.797 6.735 1.00 96.81 90 LYS A N 1
ATOM 747 C CA . LYS A 1 90 ? -3.573 4.307 8.018 1.00 96.81 90 LYS A CA 1
ATOM 748 C C . LYS A 1 90 ? -4.659 5.074 8.780 1.00 96.81 90 LYS A C 1
ATOM 750 O O . LYS A 1 90 ? -4.863 4.814 9.961 1.00 96.81 90 LYS A O 1
ATOM 755 N N . MET A 1 91 ? -5.397 5.952 8.101 1.00 96.06 91 MET A N 1
ATOM 756 C CA . MET A 1 91 ? -6.504 6.700 8.708 1.00 96.06 91 MET A CA 1
ATOM 757 C C . MET A 1 91 ? -7.612 5.781 9.241 1.00 96.06 91 MET A C 1
ATOM 759 O O . MET A 1 91 ? -8.112 5.987 10.345 1.00 96.06 91 MET A O 1
ATOM 763 N N . GLU A 1 92 ? -7.995 4.748 8.484 1.00 94.88 92 GLU A N 1
ATOM 764 C CA . GLU A 1 92 ? -9.004 3.780 8.936 1.00 94.88 92 GLU A CA 1
ATOM 765 C C . GLU A 1 92 ? -8.498 2.920 10.104 1.00 94.88 92 GLU A C 1
ATOM 767 O O . GLU A 1 92 ? -9.260 2.619 11.022 1.00 94.88 92 GLU A O 1
ATOM 772 N N . GLN A 1 93 ? -7.211 2.561 10.117 1.00 97.00 93 GLN A N 1
ATOM 773 C CA . GLN A 1 93 ? -6.595 1.860 11.246 1.00 97.00 93 GLN A CA 1
ATOM 774 C C . GLN A 1 93 ? -6.593 2.718 12.515 1.00 97.00 93 GLN A C 1
ATOM 776 O O . GLN A 1 93 ? -6.973 2.225 13.574 1.00 97.00 93 GLN A O 1
ATOM 781 N N . GLU A 1 94 ? -6.216 3.995 12.419 1.00 96.75 94 GLU A N 1
ATOM 782 C CA . GLU A 1 94 ? -6.263 4.934 13.547 1.00 96.75 94 GLU A CA 1
ATOM 783 C C . GLU A 1 94 ? -7.694 5.078 14.082 1.00 96.75 94 GLU A C 1
ATOM 785 O O . GLU A 1 94 ? -7.935 4.894 15.276 1.00 96.75 94 GLU A O 1
ATOM 790 N N . ARG A 1 95 ? -8.675 5.261 13.190 1.00 95.94 95 ARG A N 1
ATOM 791 C CA . ARG A 1 95 ? -10.095 5.313 13.561 1.00 95.94 95 ARG A CA 1
ATOM 792 C C . ARG A 1 95 ? -10.574 4.031 14.246 1.00 95.94 95 ARG A C 1
ATOM 794 O O . ARG A 1 95 ? -11.345 4.095 15.205 1.00 95.94 95 ARG A O 1
ATOM 801 N N . ALA A 1 96 ? -10.150 2.868 13.756 1.00 96.31 96 ALA A N 1
ATOM 802 C CA . ALA A 1 96 ? -10.494 1.584 14.355 1.00 96.31 96 ALA A CA 1
ATOM 803 C C . ALA A 1 96 ? -9.892 1.438 15.761 1.00 96.31 96 ALA A C 1
ATOM 805 O O . ALA A 1 96 ? -10.580 0.971 16.668 1.00 96.31 96 ALA A O 1
ATOM 806 N N . LEU A 1 97 ? -8.645 1.873 15.965 1.00 97.12 97 LEU A N 1
ATOM 807 C CA . LEU A 1 97 ? -8.004 1.869 17.281 1.00 97.12 97 LEU A CA 1
ATOM 808 C C . LEU A 1 97 ? -8.735 2.776 18.273 1.00 97.12 97 LEU A C 1
ATOM 810 O O . LEU A 1 97 ? -8.976 2.361 19.407 1.00 97.12 97 LEU A O 1
ATOM 814 N N . ASP A 1 98 ? -9.141 3.970 17.850 1.00 97.00 98 ASP A N 1
ATOM 815 C CA . ASP A 1 98 ? -9.900 4.887 18.705 1.00 97.00 98 ASP A CA 1
ATOM 816 C C . ASP A 1 98 ? -11.280 4.324 19.066 1.00 97.00 98 ASP A C 1
ATOM 818 O O . ASP A 1 98 ? -11.700 4.391 20.223 1.00 97.00 98 ASP A O 1
ATOM 822 N N . ALA A 1 99 ? -11.964 3.682 18.114 1.00 96.44 99 ALA A N 1
ATOM 823 C CA . ALA A 1 99 ? -13.231 3.002 18.377 1.00 96.44 99 ALA A CA 1
ATOM 824 C C . ALA A 1 99 ? -13.072 1.827 19.358 1.00 96.44 99 ALA A C 1
ATOM 826 O O . ALA A 1 99 ? -13.931 1.622 20.218 1.00 96.44 99 ALA A O 1
ATOM 827 N N . ILE A 1 100 ? -11.973 1.068 19.261 1.00 96.50 100 ILE A N 1
ATOM 828 C CA . ILE A 1 100 ? -11.656 -0.011 20.205 1.00 96.50 100 ILE A CA 1
ATOM 829 C C . ILE A 1 100 ? -11.438 0.558 21.606 1.00 96.50 100 ILE A C 1
ATOM 831 O O . ILE A 1 100 ? -12.064 0.071 22.544 1.00 96.50 100 ILE A O 1
ATOM 835 N N . ARG A 1 101 ? -10.632 1.618 21.747 1.00 96.50 101 ARG A N 1
ATOM 836 C CA . ARG A 1 101 ? -10.393 2.275 23.044 1.00 96.50 101 ARG A CA 1
ATOM 837 C C . ARG A 1 101 ? -11.690 2.762 23.677 1.00 96.50 101 ARG A C 1
ATOM 839 O O . ARG A 1 101 ? -11.975 2.413 24.816 1.00 96.50 101 ARG A O 1
ATOM 846 N N . ALA A 1 102 ? -12.522 3.474 22.916 1.00 96.44 102 ALA A N 1
ATOM 847 C CA . ALA A 1 102 ? -13.812 3.950 23.407 1.00 96.44 102 ALA A CA 1
ATOM 848 C C . ALA A 1 102 ? -14.728 2.792 23.847 1.00 96.44 102 ALA A C 1
ATOM 850 O O . ALA A 1 102 ? -15.410 2.881 24.869 1.00 96.44 102 ALA A O 1
ATOM 851 N N . LYS A 1 103 ? -14.735 1.680 23.101 1.00 96.75 103 LYS A N 1
ATOM 852 C CA . LYS A 1 103 ? -15.492 0.477 23.473 1.00 96.75 103 LYS A CA 1
ATOM 853 C C . LYS A 1 103 ? -14.961 -0.140 24.767 1.00 96.75 103 LYS A C 1
ATOM 855 O O . LYS A 1 103 ? -15.758 -0.581 25.596 1.00 96.75 103 LYS A O 1
ATOM 860 N N . ASP A 1 104 ? -13.648 -0.203 24.934 1.00 96.69 104 ASP A N 1
ATOM 861 C CA . ASP A 1 104 ? -13.017 -0.780 26.118 1.00 96.69 104 ASP A CA 1
ATOM 862 C C . ASP A 1 104 ? -13.277 0.087 27.362 1.00 96.69 104 ASP A C 1
ATOM 864 O O . ASP A 1 104 ? -13.676 -0.457 28.395 1.00 96.69 104 ASP A O 1
ATOM 868 N N . ASP A 1 105 ? -13.210 1.416 27.237 1.00 96.56 105 ASP A N 1
ATOM 869 C CA . ASP A 1 105 ? -13.570 2.365 28.300 1.00 96.56 105 ASP A CA 1
ATOM 870 C C . ASP A 1 105 ? -15.040 2.220 28.720 1.00 96.56 105 ASP A C 1
ATOM 872 O O .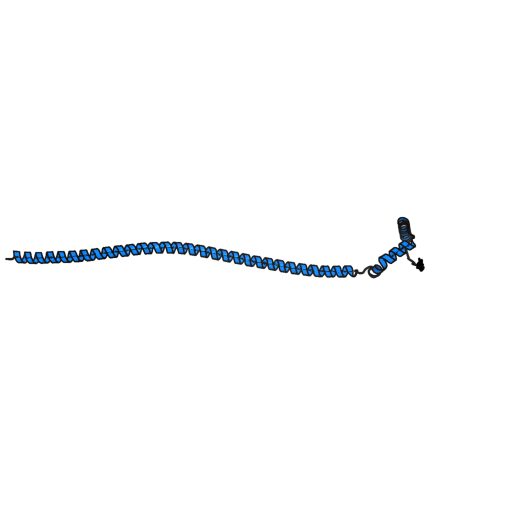 ASP A 1 105 ? -15.353 2.088 29.906 1.00 96.56 105 ASP A O 1
ATOM 876 N N . LEU A 1 106 ? -15.962 2.164 27.753 1.00 95.75 106 LEU A N 1
ATOM 877 C CA . LEU A 1 106 ? -17.383 1.932 28.030 1.00 95.75 106 LEU A CA 1
ATOM 878 C C . LEU A 1 106 ? -17.620 0.563 28.676 1.00 95.75 106 LEU A C 1
ATOM 880 O O . LEU A 1 106 ? -18.450 0.427 29.574 1.00 95.75 106 LEU A O 1
ATOM 884 N N . THR A 1 107 ? -16.884 -0.460 28.243 1.00 96.38 107 THR A N 1
ATOM 885 C CA . THR A 1 107 ? -16.971 -1.805 28.823 1.00 96.38 107 THR A CA 1
ATOM 886 C C . THR A 1 107 ? -16.507 -1.803 30.277 1.00 96.38 107 THR A C 1
ATOM 888 O O . THR A 1 107 ? -17.113 -2.481 31.110 1.00 96.38 107 THR A O 1
ATOM 891 N N . TYR A 1 108 ? -15.457 -1.046 30.593 1.00 96.38 108 TYR A N 1
ATOM 892 C CA . TYR A 1 108 ? -14.983 -0.866 31.959 1.00 96.38 108 TYR A CA 1
ATOM 893 C C . TYR A 1 108 ? -16.042 -0.176 32.831 1.00 96.38 108 TYR A C 1
ATOM 895 O O . TYR A 1 108 ? -16.461 -0.747 33.838 1.00 96.38 108 TYR A O 1
ATOM 903 N N . GLN A 1 109 ? -16.564 0.974 32.393 1.00 96.06 109 GLN A N 1
ATOM 904 C CA . GLN A 1 109 ? -17.614 1.708 33.114 1.00 96.06 109 GLN A CA 1
ATOM 905 C C . GLN A 1 109 ? -18.871 0.856 33.338 1.00 96.06 109 GLN A C 1
ATOM 907 O O . GLN A 1 109 ? -19.478 0.884 34.406 1.00 96.06 109 GLN A O 1
ATOM 912 N N . LEU A 1 110 ? -19.254 0.045 32.350 1.00 96.12 110 LEU A N 1
ATOM 913 C CA . LEU A 1 110 ? -20.410 -0.842 32.456 1.00 96.12 110 LEU A CA 1
ATOM 914 C C . LEU A 1 110 ? -20.190 -1.957 33.488 1.00 96.12 110 LEU A C 1
ATOM 916 O O . LEU A 1 110 ? -21.130 -2.342 34.185 1.00 96.12 110 LEU A O 1
ATOM 920 N N . LYS A 1 111 ? -18.967 -2.485 33.606 1.00 95.94 111 LYS A N 1
ATOM 921 C CA . LYS A 1 111 ? -18.621 -3.453 34.659 1.00 95.94 111 LYS A CA 1
ATOM 922 C C . LYS A 1 111 ? -18.682 -2.813 36.042 1.00 95.94 111 LYS A C 1
ATOM 924 O O . LYS A 1 111 ? -19.248 -3.418 36.947 1.00 95.94 111 LYS A O 1
ATOM 929 N N . GLU A 1 112 ? -18.156 -1.602 36.182 1.00 95.81 112 GLU A N 1
ATOM 930 C CA . GLU A 1 112 ? -18.200 -0.843 37.433 1.00 95.81 112 GLU A CA 1
ATOM 931 C C . GLU A 1 112 ? -19.648 -0.561 37.863 1.00 95.81 112 GLU A C 1
ATOM 933 O O . GLU A 1 112 ? -20.045 -0.907 38.973 1.00 95.81 112 GLU A O 1
ATOM 938 N N . GLN A 1 113 ? -20.491 -0.067 36.951 1.00 94.44 113 GLN A N 1
ATOM 939 C CA . GLN A 1 113 ? -21.914 0.149 37.235 1.00 94.44 113 GLN A CA 1
ATOM 940 C C . GLN A 1 113 ? -22.657 -1.142 37.584 1.00 94.44 113 GLN A C 1
ATOM 942 O O . GLN A 1 113 ? -23.544 -1.129 38.434 1.00 94.44 113 GLN A O 1
ATOM 947 N N . LYS A 1 114 ? -22.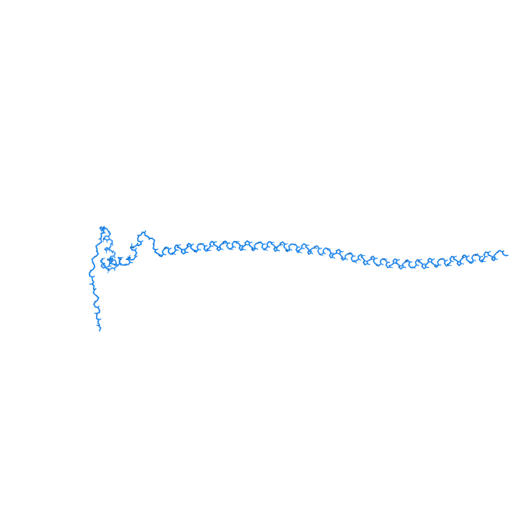314 -2.272 36.953 1.00 95.50 114 LYS A N 1
ATOM 948 C CA . LYS A 1 114 ? -22.899 -3.571 37.316 1.00 95.50 114 LYS A CA 1
ATOM 949 C C . LYS A 1 114 ? -22.533 -3.991 38.735 1.00 95.50 114 LYS A C 1
ATOM 951 O O . LYS A 1 114 ? -23.399 -4.524 39.422 1.00 95.50 114 LYS A O 1
ATOM 956 N N . ALA A 1 115 ? -21.293 -3.757 39.163 1.00 95.12 115 ALA A N 1
ATOM 957 C CA . ALA A 1 115 ? -20.869 -4.040 40.530 1.00 95.12 115 ALA A CA 1
ATOM 958 C C . ALA A 1 115 ? -21.649 -3.172 41.530 1.00 95.12 115 ALA A C 1
ATOM 960 O O . ALA A 1 115 ? -22.293 -3.715 42.424 1.00 95.12 115 ALA A O 1
ATOM 961 N N . ILE A 1 116 ? -21.711 -1.857 41.291 1.00 95.38 116 ILE A N 1
ATOM 962 C CA . ILE A 1 116 ? -22.468 -0.913 42.130 1.00 95.38 116 ILE A CA 1
ATOM 963 C C . ILE A 1 116 ? -23.951 -1.302 42.205 1.00 95.38 116 ILE A C 1
ATOM 965 O O . ILE A 1 116 ? -24.525 -1.363 43.288 1.00 95.38 116 ILE A O 1
ATOM 969 N N . ASN A 1 117 ? -24.580 -1.616 41.069 1.00 94.38 117 ASN A N 1
ATOM 970 C CA . ASN A 1 117 ? -25.984 -2.033 41.047 1.00 94.38 117 ASN A CA 1
ATOM 971 C C . ASN A 1 117 ? -26.218 -3.341 41.817 1.00 94.38 117 ASN A C 1
ATOM 973 O O . ASN A 1 117 ? -27.274 -3.505 42.425 1.00 94.38 117 ASN A O 1
ATOM 977 N N . SER A 1 118 ? -25.261 -4.274 41.788 1.00 95.25 118 SER A N 1
ATOM 978 C CA . SER A 1 118 ? -25.342 -5.515 42.564 1.00 95.25 118 SER A CA 1
ATOM 979 C C . SER A 1 118 ? -25.300 -5.226 44.063 1.00 95.25 118 SER A C 1
ATOM 981 O O . SER A 1 118 ? -26.168 -5.697 44.793 1.00 95.25 118 SER A O 1
ATOM 983 N N . GLU A 1 119 ? -24.349 -4.401 44.509 1.00 94.81 119 GLU A N 1
ATOM 984 C CA . GLU A 1 119 ? -24.226 -3.988 45.912 1.00 94.81 119 GLU A CA 1
ATOM 985 C C . GLU A 1 119 ? -25.490 -3.267 46.401 1.00 94.81 119 GLU A C 1
ATOM 987 O O . GLU A 1 119 ? -26.056 -3.624 47.434 1.00 94.81 119 GLU A O 1
ATOM 992 N N . GLN A 1 120 ? -26.004 -2.318 45.614 1.00 94.44 120 GLN A N 1
ATOM 993 C CA . GLN A 1 120 ? -27.249 -1.612 45.928 1.00 94.44 120 GLN A CA 1
ATOM 994 C C . GLN A 1 120 ? -28.453 -2.558 45.986 1.00 94.44 120 GLN A C 1
ATOM 996 O O . GLN A 1 120 ? -29.325 -2.408 46.842 1.00 94.44 120 GLN A O 1
ATOM 1001 N N . SER A 1 121 ? -28.522 -3.548 45.091 1.00 94.69 121 SER A N 1
ATOM 1002 C CA . SER A 1 121 ? -29.594 -4.546 45.107 1.00 94.69 121 SER A CA 1
ATOM 1003 C C . SER A 1 121 ? -29.549 -5.407 46.373 1.00 94.69 121 SER A C 1
ATOM 1005 O O . SER A 1 121 ? -30.603 -5.716 46.934 1.00 94.69 121 SER A O 1
ATOM 1007 N N . GLU A 1 122 ? -28.358 -5.788 46.837 1.00 94.94 122 GLU A N 1
ATOM 1008 C CA . GLU A 1 122 ? -28.189 -6.500 48.107 1.00 94.94 122 GLU A CA 1
ATOM 1009 C C . GLU A 1 122 ? -28.600 -5.635 49.300 1.00 94.94 122 GLU A C 1
ATOM 1011 O O . GLU A 1 122 ? -29.323 -6.102 50.182 1.00 94.94 122 GLU A O 1
ATOM 1016 N N . GLU A 1 123 ? -28.195 -4.364 49.317 1.00 94.44 123 GLU A N 1
ATOM 1017 C CA . GLU A 1 123 ? -28.541 -3.423 50.384 1.00 94.44 123 GLU A CA 1
ATOM 1018 C C . GLU A 1 123 ? -30.056 -3.181 50.462 1.00 94.44 123 GLU A C 1
ATOM 1020 O O . GLU A 1 123 ? -30.645 -3.251 51.542 1.00 94.44 123 GLU A O 1
ATOM 1025 N N . ILE A 1 124 ? -30.724 -3.013 49.315 1.00 94.19 124 ILE A N 1
ATOM 1026 C CA . ILE A 1 124 ? -32.191 -2.944 49.236 1.00 94.19 124 ILE A CA 1
ATOM 1027 C C . ILE A 1 124 ? -32.834 -4.225 49.789 1.00 94.19 124 ILE A C 1
ATOM 1029 O O . ILE A 1 124 ? -33.871 -4.148 50.452 1.00 94.19 124 ILE A O 1
ATOM 1033 N N . GLY A 1 125 ? -32.246 -5.395 49.524 1.00 95.31 125 GLY A N 1
ATOM 1034 C CA . GLY A 1 125 ? -32.690 -6.673 50.084 1.00 95.31 125 GLY A CA 1
ATOM 1035 C C . GLY A 1 125 ? -32.649 -6.677 51.614 1.00 95.31 125 GLY A C 1
ATOM 1036 O O . GLY A 1 125 ? -33.672 -6.927 52.251 1.00 95.31 125 GLY A O 1
ATOM 1037 N N . ARG A 1 126 ? -31.505 -6.298 52.197 1.00 95.06 126 ARG A N 1
ATOM 1038 C CA . ARG A 1 126 ? -31.323 -6.211 53.658 1.00 95.06 126 ARG A CA 1
ATOM 1039 C C . ARG A 1 126 ? -32.286 -5.213 54.300 1.00 95.06 126 ARG A C 1
ATOM 1041 O O . ARG A 1 126 ? -32.958 -5.539 55.272 1.00 95.06 126 ARG A O 1
ATOM 1048 N N . LEU A 1 127 ? -32.432 -4.023 53.713 1.00 94.12 127 LEU A N 1
ATOM 1049 C CA . LEU A 1 127 ? -33.358 -3.004 54.215 1.00 94.12 127 LEU A CA 1
ATOM 1050 C C . LEU A 1 127 ? -34.819 -3.475 54.183 1.00 94.12 127 LEU A C 1
ATOM 1052 O O . LEU A 1 127 ? -35.593 -3.151 55.085 1.00 94.12 127 LEU A O 1
ATOM 1056 N N . LYS A 1 128 ? -35.220 -4.246 53.163 1.00 95.62 128 LYS A N 1
ATOM 1057 C CA . LYS A 1 128 ? -36.563 -4.845 53.115 1.00 95.62 128 LYS A CA 1
ATOM 1058 C C . LYS A 1 128 ? -36.774 -5.839 54.252 1.00 95.62 128 LYS A C 1
ATOM 1060 O O . LYS A 1 128 ? -37.825 -5.781 54.891 1.00 95.62 128 LYS A O 1
ATOM 1065 N N . GLU A 1 129 ? -35.797 -6.702 54.521 1.00 95.12 129 GLU A N 1
ATOM 1066 C CA . GLU A 1 129 ? -35.852 -7.639 55.649 1.00 95.12 129 GLU A CA 1
ATOM 1067 C C . GLU A 1 129 ? -35.965 -6.894 56.986 1.00 95.12 129 GLU A C 1
ATOM 1069 O O . GLU A 1 129 ? -36.858 -7.189 57.784 1.00 95.12 129 GLU A O 1
ATOM 1074 N N . ASP A 1 130 ? -35.149 -5.859 57.201 1.00 94.75 130 ASP A N 1
ATOM 1075 C CA . ASP A 1 130 ? -35.199 -5.033 58.410 1.00 94.75 130 ASP A CA 1
ATOM 1076 C C . ASP A 1 130 ? -36.572 -4.374 58.607 1.00 94.75 130 ASP A C 1
ATOM 1078 O O . ASP A 1 130 ? -37.141 -4.425 59.703 1.00 94.75 130 ASP A O 1
ATOM 1082 N N . ILE A 1 131 ? -37.160 -3.808 57.548 1.00 94.25 131 ILE A N 1
ATOM 1083 C CA . ILE A 1 131 ? -38.511 -3.227 57.586 1.00 94.25 131 ILE A CA 1
ATOM 1084 C C . ILE A 1 131 ? -39.556 -4.287 57.957 1.00 94.25 131 ILE A C 1
ATOM 1086 O O . ILE A 1 131 ? -40.458 -4.004 58.755 1.00 94.25 131 ILE A O 1
ATOM 1090 N N . GLU A 1 132 ? -39.456 -5.495 57.404 1.00 94.69 132 GLU A N 1
ATOM 1091 C CA . GLU A 1 132 ? -40.355 -6.613 57.709 1.00 94.69 132 GLU A CA 1
ATOM 1092 C C . GLU A 1 132 ? -40.263 -6.992 59.199 1.00 94.69 132 GLU A C 1
ATOM 1094 O O . GLU A 1 132 ? -41.283 -7.070 59.895 1.00 94.69 132 GLU A O 1
ATOM 1099 N N . THR A 1 133 ? -39.043 -7.130 59.734 1.00 95.12 133 THR A N 1
ATOM 1100 C CA . THR A 1 133 ? -38.833 -7.460 61.154 1.00 95.12 133 THR A CA 1
ATOM 1101 C C . THR A 1 133 ? -39.333 -6.353 62.087 1.00 95.12 133 THR A C 1
ATOM 1103 O O . THR A 1 133 ? -39.972 -6.631 63.108 1.00 95.12 133 THR A O 1
ATOM 1106 N N . LEU A 1 134 ? -39.115 -5.081 61.736 1.00 93.38 134 LEU A N 1
ATOM 1107 C CA . LEU A 1 134 ? -39.604 -3.933 62.500 1.00 93.38 134 LEU A CA 1
ATOM 1108 C C . LEU A 1 134 ? -41.132 -3.844 62.481 1.00 93.38 134 LEU A C 1
ATOM 1110 O O . LEU A 1 134 ? -41.737 -3.511 63.505 1.00 93.38 134 LEU A O 1
ATOM 1114 N N . LYS A 1 135 ? -41.782 -4.172 61.357 1.00 94.12 135 LYS A N 1
ATOM 1115 C CA . LYS A 1 135 ? -43.249 -4.277 61.283 1.00 94.12 135 LYS A CA 1
ATOM 1116 C C . LYS A 1 135 ? -43.773 -5.349 62.232 1.00 94.12 135 LYS A C 1
ATOM 1118 O O . LYS A 1 135 ? -44.713 -5.073 62.980 1.00 94.12 135 LYS A O 1
ATOM 1123 N N . GLN A 1 136 ? -43.158 -6.532 62.249 1.00 93.50 136 GLN A N 1
ATOM 1124 C CA . GLN A 1 136 ? -43.541 -7.614 63.160 1.00 93.50 136 GLN A CA 1
ATOM 1125 C C . GLN A 1 136 ? -43.370 -7.200 64.628 1.00 93.50 136 GLN A C 1
ATOM 1127 O O . GLN A 1 136 ? -44.318 -7.303 65.409 1.00 93.50 136 GLN A O 1
ATOM 1132 N N . LYS A 1 137 ? -42.210 -6.639 64.999 1.00 92.69 137 LYS A N 1
ATOM 1133 C CA . LYS A 1 137 ? -41.963 -6.121 66.358 1.00 92.69 137 LYS A CA 1
ATOM 1134 C C . LYS A 1 137 ? -42.989 -5.060 66.762 1.00 92.69 137 LYS A C 1
ATOM 1136 O O . LYS A 1 137 ? -43.528 -5.119 67.864 1.00 92.69 137 LYS A O 1
ATOM 1141 N N . ASN A 1 138 ? -43.322 -4.129 65.867 1.00 91.19 138 ASN A N 1
ATOM 1142 C CA . ASN A 1 138 ? -44.355 -3.121 66.121 1.00 91.19 138 ASN A CA 1
ATOM 1143 C C . ASN A 1 138 ? -45.746 -3.733 66.346 1.00 91.19 138 ASN A C 1
ATOM 1145 O O . ASN A 1 138 ? -46.500 -3.247 67.190 1.00 91.19 138 ASN A O 1
ATOM 1149 N N . GLN A 1 139 ? -46.111 -4.790 65.615 1.00 91.94 139 GLN A N 1
ATOM 1150 C CA . GLN A 1 139 ? -47.375 -5.496 65.843 1.00 91.94 139 GLN A CA 1
ATOM 1151 C C . GLN A 1 139 ? -47.409 -6.181 67.214 1.00 91.94 139 GLN A C 1
ATOM 1153 O O . GLN A 1 139 ? -48.427 -6.094 67.902 1.00 91.94 139 GLN A O 1
ATOM 1158 N N . VAL A 1 140 ? -46.310 -6.820 67.628 1.00 92.12 140 VAL A N 1
ATOM 1159 C CA . VAL A 1 140 ? -46.184 -7.436 68.961 1.00 92.12 140 VAL A CA 1
ATOM 1160 C C . VAL A 1 140 ? -46.312 -6.375 70.053 1.00 92.12 140 VAL A C 1
ATOM 1162 O O . VAL A 1 140 ? -47.173 -6.498 70.918 1.00 92.12 140 VAL A O 1
ATOM 1165 N N . LEU A 1 141 ? -45.569 -5.269 69.947 1.00 89.44 141 LEU A N 1
ATOM 1166 C CA . LEU A 1 141 ? -45.643 -4.159 70.904 1.00 89.44 141 LEU A CA 1
ATOM 1167 C C . LEU A 1 141 ? -47.052 -3.559 71.011 1.00 89.44 141 LEU A C 1
ATOM 1169 O O . LEU A 1 141 ? -47.500 -3.228 72.109 1.00 89.44 141 LEU A O 1
ATOM 1173 N N . LYS A 1 142 ? -47.787 -3.432 69.896 1.00 89.12 142 LYS A N 1
ATOM 1174 C CA . LYS A 1 142 ? -49.192 -2.988 69.925 1.00 89.12 142 LYS A CA 1
ATOM 1175 C C . LYS A 1 142 ? -50.083 -3.958 70.704 1.00 89.12 142 LYS A C 1
ATOM 1177 O O . LYS A 1 142 ? -50.915 -3.501 71.489 1.00 89.12 142 LYS A O 1
ATOM 1182 N N . LYS A 1 143 ? -49.911 -5.270 70.507 1.00 88.75 143 LYS A N 1
ATOM 1183 C CA . LYS A 1 143 ? -50.650 -6.301 71.255 1.00 88.75 143 LYS A CA 1
ATOM 1184 C C . LYS A 1 143 ? -50.305 -6.260 72.744 1.00 88.75 143 LYS A C 1
ATOM 1186 O O . LYS A 1 143 ? -51.216 -6.239 73.566 1.00 88.75 143 LYS A O 1
ATOM 1191 N N . ASP A 1 144 ? -49.025 -6.159 73.092 1.00 87.75 144 ASP A N 1
ATOM 1192 C CA . ASP A 1 144 ? -48.572 -6.081 74.485 1.00 87.75 144 ASP A CA 1
ATOM 1193 C C . ASP A 1 144 ? -49.082 -4.825 75.190 1.00 87.75 144 ASP A C 1
ATOM 1195 O O . ASP A 1 144 ? -49.568 -4.904 76.319 1.00 87.75 144 ASP A O 1
ATOM 1199 N N . LYS A 1 145 ? -49.063 -3.674 74.507 1.00 87.94 145 LYS A N 1
ATOM 1200 C CA . LYS A 1 145 ? -49.625 -2.423 75.028 1.00 87.94 145 LYS A CA 1
ATOM 1201 C C . LYS A 1 145 ? -51.131 -2.537 75.275 1.00 87.94 145 LYS A C 1
ATOM 1203 O O . LYS A 1 145 ? -51.606 -2.098 76.320 1.00 87.94 145 LYS A O 1
ATOM 1208 N N . SER A 1 146 ? -51.876 -3.147 74.351 1.00 83.00 146 SER A N 1
ATOM 1209 C CA . SER A 1 146 ? -53.309 -3.411 74.534 1.00 83.00 146 SER A CA 1
ATOM 1210 C C . SER A 1 146 ? -53.559 -4.358 75.717 1.00 83.00 146 SER A C 1
ATOM 1212 O O . SER A 1 146 ? -54.376 -4.054 76.584 1.00 83.00 146 SER A O 1
ATOM 1214 N N . ASN A 1 147 ? -52.786 -5.442 75.831 1.00 80.88 147 ASN A N 1
ATOM 1215 C CA . ASN A 1 147 ? -52.863 -6.381 76.952 1.00 80.88 147 ASN A CA 1
ATOM 1216 C C . ASN A 1 147 ? -52.539 -5.718 78.300 1.00 80.88 147 ASN A C 1
ATOM 1218 O O . ASN A 1 147 ? -53.212 -5.987 79.294 1.00 80.88 147 ASN A O 1
ATOM 1222 N N . GLN A 1 148 ? -51.533 -4.840 78.356 1.00 80.94 148 GLN A N 1
ATOM 1223 C CA . GLN A 1 148 ? -51.223 -4.056 79.554 1.00 80.94 148 GLN A CA 1
ATOM 1224 C C . GLN A 1 148 ? -52.350 -3.086 79.917 1.00 80.94 148 GLN A C 1
ATOM 1226 O O . GLN A 1 148 ? -52.702 -2.995 81.090 1.00 80.94 148 GLN A O 1
ATOM 1231 N N . GLN A 1 149 ? -52.958 -2.401 78.943 1.00 78.19 149 GLN A N 1
ATOM 1232 C CA . GLN A 1 149 ? -54.122 -1.545 79.199 1.00 78.19 149 GLN A CA 1
ATOM 1233 C C . GLN A 1 149 ? -55.298 -2.342 79.780 1.00 78.19 149 GLN A C 1
ATOM 1235 O O . GLN A 1 149 ? -55.893 -1.900 80.761 1.00 78.19 149 GLN A O 1
ATOM 1240 N N . ILE A 1 150 ? -55.580 -3.536 79.246 1.00 76.25 150 ILE A N 1
ATOM 1241 C CA . ILE A 1 150 ? -56.624 -4.432 79.769 1.00 76.25 150 ILE A CA 1
ATOM 1242 C C . ILE A 1 150 ? -56.306 -4.866 81.207 1.00 76.25 150 ILE A C 1
ATOM 1244 O O . ILE A 1 150 ? -57.170 -4.778 82.078 1.00 76.25 150 ILE A O 1
ATOM 1248 N N . LYS A 1 151 ? -55.063 -5.284 81.489 1.00 75.00 151 LYS A N 1
ATOM 1249 C CA . LYS A 1 151 ? -54.630 -5.672 82.845 1.00 75.00 151 LYS A CA 1
ATOM 1250 C C . LYS A 1 151 ? -54.737 -4.515 83.839 1.00 75.00 151 LYS A C 1
ATOM 1252 O O . LYS A 1 151 ? -55.224 -4.718 84.947 1.00 75.00 151 LYS A O 1
ATOM 1257 N N . ASN A 1 152 ? -54.338 -3.309 83.440 1.00 72.00 152 ASN A N 1
ATOM 1258 C CA . ASN A 1 152 ? -54.430 -2.118 84.284 1.00 72.00 152 ASN A CA 1
ATOM 1259 C C . ASN A 1 152 ? -55.891 -1.708 84.536 1.00 72.00 152 ASN A C 1
ATOM 1261 O O . ASN A 1 152 ? -56.226 -1.336 85.657 1.00 72.00 152 ASN A O 1
ATOM 1265 N N . MET A 1 153 ? -56.779 -1.832 83.541 1.00 69.31 153 MET A N 1
ATOM 1266 C CA . MET A 1 153 ? -58.226 -1.647 83.728 1.00 69.31 153 MET A CA 1
ATOM 1267 C C . MET A 1 153 ? -58.818 -2.677 84.693 1.00 69.31 153 MET A C 1
ATOM 1269 O O . MET A 1 153 ? -59.581 -2.308 85.581 1.00 69.31 153 MET A O 1
ATOM 1273 N N . ALA A 1 154 ? -58.458 -3.954 84.547 1.00 67.00 154 ALA A N 1
ATOM 1274 C CA . ALA A 1 154 ? -58.934 -5.018 85.428 1.00 67.00 154 ALA A CA 1
ATOM 1275 C C . ALA A 1 154 ? -58.447 -4.815 86.872 1.00 67.00 154 ALA A C 1
ATOM 1277 O O . ALA A 1 154 ? -59.241 -4.896 87.806 1.00 67.00 154 ALA A O 1
ATOM 1278 N N . ALA A 1 155 ? -57.169 -4.476 87.062 1.00 66.31 155 ALA A N 1
ATOM 1279 C CA . ALA A 1 155 ? -56.609 -4.160 88.373 1.00 66.31 155 ALA A CA 1
ATOM 1280 C C . ALA A 1 155 ? -57.256 -2.908 88.995 1.00 66.31 155 ALA A C 1
ATOM 1282 O O . ALA A 1 155 ? -57.576 -2.914 90.181 1.00 66.31 155 ALA A O 1
ATOM 1283 N N . GLY A 1 156 ? -57.513 -1.864 88.199 1.00 63.72 156 GLY A N 1
ATOM 1284 C CA . GLY A 1 156 ? -58.235 -0.670 88.644 1.00 63.72 156 GLY A CA 1
ATOM 1285 C C . GLY A 1 156 ? -59.682 -0.967 89.044 1.00 63.72 156 GLY A C 1
ATOM 1286 O O . GLY A 1 156 ? -60.131 -0.520 90.095 1.00 63.72 156 GLY A O 1
ATOM 1287 N N . GLY A 1 157 ? -60.398 -1.782 88.264 1.00 62.19 157 GLY A N 1
ATOM 1288 C CA . GLY A 1 157 ? -61.765 -2.210 88.573 1.00 62.19 157 GLY A CA 1
ATOM 1289 C C . GLY A 1 157 ? -61.855 -3.070 89.837 1.00 62.19 157 GLY A C 1
ATOM 1290 O O . GLY A 1 157 ? -62.728 -2.842 90.673 1.00 62.19 157 GLY A O 1
ATOM 1291 N N . ILE A 1 158 ? -60.918 -4.005 90.025 1.00 60.47 158 ILE A N 1
ATOM 1292 C CA . ILE A 1 158 ? -60.822 -4.820 91.246 1.00 60.47 158 ILE A CA 1
ATOM 1293 C C . ILE A 1 158 ? -60.439 -3.951 92.448 1.00 60.47 158 ILE A C 1
ATOM 1295 O O . ILE A 1 158 ? -61.022 -4.110 93.515 1.00 60.47 158 ILE A O 1
ATOM 1299 N N . GLY A 1 159 ? -59.516 -3.000 92.287 1.00 59.00 159 GLY A N 1
ATOM 1300 C CA . GLY A 1 159 ? -59.129 -2.065 93.347 1.00 59.00 159 GLY A CA 1
ATOM 1301 C C . GLY A 1 159 ? -60.282 -1.165 93.799 1.00 59.00 159 GLY A C 1
ATOM 1302 O O . GLY A 1 159 ? -60.481 -0.978 94.998 1.00 59.00 159 GLY A O 1
ATOM 1303 N N . VAL A 1 160 ? -61.096 -0.669 92.860 1.00 59.75 160 VAL A N 1
ATOM 1304 C CA . VAL A 1 160 ? -62.309 0.104 93.172 1.00 59.75 160 VAL A CA 1
ATOM 1305 C C . VAL A 1 160 ? -63.356 -0.773 93.861 1.00 59.75 160 VAL A C 1
ATOM 1307 O O . VAL A 1 160 ? -63.921 -0.352 94.866 1.00 59.75 160 VAL A O 1
ATOM 1310 N N . ALA A 1 161 ? -63.585 -2.001 93.385 1.00 59.84 161 ALA A N 1
ATOM 1311 C CA . ALA A 1 161 ? -64.539 -2.926 93.999 1.00 59.84 161 ALA A CA 1
ATOM 1312 C C . ALA A 1 161 ? -64.113 -3.365 95.414 1.00 59.84 161 ALA A C 1
ATOM 1314 O O . ALA A 1 161 ? -64.928 -3.351 96.335 1.00 59.84 161 ALA A O 1
ATOM 1315 N N . ALA A 1 162 ? -62.836 -3.695 95.614 1.00 59.44 162 ALA A N 1
ATOM 1316 C CA . ALA A 1 162 ? -62.279 -4.049 96.918 1.00 59.44 162 ALA A CA 1
ATOM 1317 C C . ALA A 1 162 ? -62.282 -2.853 97.887 1.00 59.44 162 ALA A C 1
ATOM 1319 O O . ALA A 1 162 ? -62.646 -3.009 99.050 1.00 59.44 162 ALA A O 1
ATOM 1320 N N . GLY A 1 163 ? -61.957 -1.648 97.407 1.00 57.91 163 GLY A N 1
ATOM 1321 C CA . GLY A 1 163 ? -62.046 -0.413 98.190 1.00 57.91 163 GLY A CA 1
ATOM 1322 C C . GLY A 1 163 ? -63.480 -0.036 98.580 1.00 57.91 163 GLY A C 1
ATOM 1323 O O . GLY A 1 163 ? -63.691 0.514 99.658 1.00 57.91 163 GLY A O 1
ATOM 1324 N N . LEU A 1 164 ? -64.477 -0.369 97.751 1.00 57.62 164 LEU A N 1
ATOM 1325 C CA . LEU A 1 164 ? -65.895 -0.205 98.091 1.00 57.62 164 LEU A CA 1
ATOM 1326 C C . LEU A 1 164 ? -66.375 -1.243 99.117 1.00 57.62 164 LEU A C 1
ATOM 1328 O O . LEU A 1 164 ? -67.214 -0.925 99.957 1.00 57.62 164 LEU A O 1
ATOM 1332 N N . LEU A 1 165 ? -65.851 -2.471 99.058 1.00 55.88 165 LEU A N 1
ATOM 1333 C CA . LEU A 1 165 ? -66.206 -3.558 99.976 1.00 55.88 165 LEU A CA 1
ATOM 1334 C C . LEU A 1 165 ? -65.564 -3.415 101.362 1.00 55.88 165 LEU A C 1
ATOM 1336 O O . LEU A 1 165 ? -66.184 -3.799 102.346 1.00 55.88 165 LEU A O 1
ATOM 1340 N N . LEU A 1 166 ? -64.371 -2.823 101.459 1.00 55.44 166 LEU A N 1
ATOM 1341 C CA . LEU A 1 166 ? -63.684 -2.546 102.731 1.00 55.44 166 LEU A CA 1
ATOM 1342 C C . LEU A 1 166 ? -64.205 -1.296 103.466 1.00 55.44 166 LEU A C 1
ATOM 1344 O O . LEU A 1 166 ? -63.758 -1.012 104.573 1.00 55.44 166 LEU A O 1
ATOM 1348 N N . ARG A 1 167 ? -65.129 -0.533 102.864 1.00 49.38 167 ARG A N 1
ATOM 1349 C CA . ARG A 1 167 ? -65.713 0.689 103.448 1.00 49.38 167 ARG A CA 1
ATOM 1350 C C . ARG A 1 167 ? -67.117 0.474 104.041 1.00 49.38 167 ARG A C 1
ATOM 1352 O O . ARG A 1 167 ? -67.843 1.450 104.221 1.00 49.38 167 ARG A O 1
ATOM 1359 N N . ARG A 1 168 ? -67.498 -0.780 104.305 1.00 45.38 168 ARG A N 1
ATOM 1360 C CA . ARG A 1 168 ? -68.713 -1.168 105.039 1.00 45.38 168 ARG A CA 1
ATOM 1361 C C . ARG A 1 168 ? -68.382 -1.627 106.447 1.00 45.38 168 ARG A C 1
ATOM 1363 O O . ARG A 1 168 ? -67.384 -2.363 106.588 1.00 45.38 168 ARG A O 1
#

Sequence (168 aa):
METEVTKFRNLTLSLKVAPDEKIMLRRMAEKYNVSLSELMYNLVMCFKDQYEYIGRITPKEEKLAENLRLEIKKNDKLKVHLENADYRVKMEQERALDAIRAKDDLTYQLKEQKAINSEQSEEIGRLKEDIETLKQKNQVLKKDKSNQQIKNMAAGGIGVAAGLLLRR

Radius of gyration: 62.6 Å; chains: 1; bounding box: 114×39×172 Å

Organism: NCBI:txid1454006

pLDDT: mean 84.28, std 14.11, range [37.59, 97.12]

Foldseek 3Di:
DDDPPPPDDDDDDDDDDDPVVVVVLVVVCVVVVHDSVVSVVCVCVVCVVVVVCVVHDDPVNVVVVVVVVVVVVVVVVVVVVVVVVVVVVVVVVVVVVVVVVVVVVVVVVVVVVVVVVVVVVVVVVVVVVVVVVVVVVVVVVVVVVVVVVVVVVVVVVVVVVVVVVVVD